Protein AF-A0A2R6GCI5-F1 (afdb_monomer_lite)

pLDDT: mean 84.85, std 21.09, range [30.22, 98.69]

Sequence (127 aa):
MPSRRRLLCVCLAAAGGGCLESPGRDCPGATYRLRLSPADEVGEAVSLDADSLSTAGNAVVETAIEDVHVETCVDWDGSPGPSAGLREVGERVAAHAGVSLADRTADVAVDAVRDGVAYRLRLTVEP

Structure (mmCIF, N/CA/C/O backbone):
data_AF-A0A2R6GCI5-F1
#
_entry.id   AF-A0A2R6GCI5-F1
#
loop_
_atom_site.group_PDB
_atom_site.id
_atom_site.type_symbol
_atom_site.label_atom_id
_atom_site.label_alt_id
_atom_site.label_comp_id
_atom_site.label_asym_id
_atom_site.label_entity_id
_atom_site.label_seq_id
_atom_site.pdbx_PDB_ins_code
_atom_site.Cartn_x
_atom_site.Cartn_y
_atom_site.Cartn_z
_atom_site.occupancy
_atom_site.B_iso_or_equiv
_atom_site.auth_seq_id
_atom_site.auth_comp_id
_atom_site.auth_asym_id
_atom_site.auth_atom_id
_atom_site.pdbx_PDB_model_num
ATOM 1 N N . MET A 1 1 ? 14.252 38.493 -47.476 1.00 30.22 1 MET A N 1
ATOM 2 C CA . MET A 1 1 ? 14.772 39.543 -46.562 1.00 30.22 1 MET A CA 1
ATOM 3 C C . MET A 1 1 ? 13.587 40.155 -45.811 1.00 30.22 1 MET A C 1
ATOM 5 O O . MET A 1 1 ? 12.581 40.342 -46.480 1.00 30.22 1 MET A O 1
ATOM 9 N N . PRO A 1 2 ? 13.670 40.592 -44.539 1.00 44.12 2 PRO A N 1
ATOM 10 C CA . PRO A 1 2 ? 14.358 40.019 -43.372 1.00 44.12 2 PRO A CA 1
ATOM 11 C C . PRO A 1 2 ? 13.512 40.032 -42.052 1.00 44.12 2 PRO A C 1
ATOM 13 O O . PRO A 1 2 ? 12.678 40.898 -41.844 1.00 44.12 2 PRO A O 1
ATOM 16 N N . SER A 1 3 ? 13.841 39.106 -41.135 1.00 40.78 3 SER A N 1
ATOM 17 C CA . SER A 1 3 ? 14.095 39.270 -39.678 1.00 40.78 3 SER A CA 1
ATOM 18 C C . SER A 1 3 ? 13.095 39.948 -38.706 1.00 40.78 3 SER A C 1
ATOM 20 O O . SER A 1 3 ? 12.810 41.135 -38.833 1.00 40.78 3 SER A O 1
ATOM 22 N N . ARG A 1 4 ? 12.756 39.239 -37.604 1.00 51.12 4 ARG A N 1
ATOM 23 C CA . ARG A 1 4 ? 12.889 39.670 -36.176 1.00 51.12 4 ARG A CA 1
ATOM 24 C C . ARG A 1 4 ? 12.395 38.554 -35.226 1.00 51.12 4 ARG A C 1
ATOM 26 O O . ARG A 1 4 ? 11.210 38.280 -35.150 1.00 51.12 4 ARG A O 1
ATOM 33 N N . ARG A 1 5 ? 13.301 37.757 -34.643 1.00 51.19 5 ARG A N 1
ATOM 34 C CA . ARG A 1 5 ? 13.845 37.878 -33.266 1.00 51.19 5 ARG A CA 1
ATOM 35 C C . ARG A 1 5 ? 12.792 37.880 -32.146 1.00 51.19 5 ARG A C 1
ATOM 37 O O . ARG A 1 5 ? 12.205 38.920 -31.878 1.00 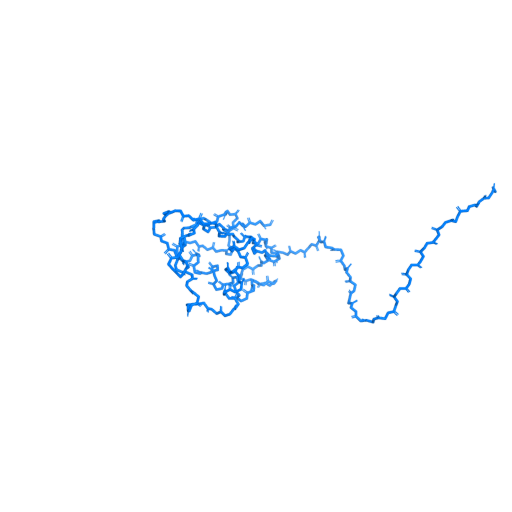51.19 5 ARG A O 1
ATOM 44 N N . ARG A 1 6 ? 12.757 36.790 -31.371 1.00 49.09 6 ARG A N 1
ATOM 45 C CA . ARG A 1 6 ? 12.893 36.828 -29.900 1.00 49.09 6 ARG A CA 1
ATOM 46 C C . ARG A 1 6 ? 13.413 35.478 -29.392 1.00 49.09 6 ARG A C 1
ATOM 48 O O . ARG A 1 6 ? 12.654 34.586 -29.045 1.00 49.09 6 ARG A O 1
ATOM 55 N N . LEU A 1 7 ? 14.744 35.362 -29.391 1.00 50.03 7 LEU A N 1
ATOM 56 C CA . LEU A 1 7 ? 15.453 34.536 -28.421 1.00 50.03 7 LEU A CA 1
ATOM 57 C C . LEU A 1 7 ? 15.164 35.108 -27.032 1.00 50.03 7 LEU A C 1
ATOM 59 O O . LEU A 1 7 ? 15.385 36.299 -26.810 1.00 50.03 7 LEU A O 1
ATOM 63 N N . LEU A 1 8 ? 14.749 34.254 -26.108 1.00 45.00 8 LEU A N 1
ATOM 64 C CA . LEU A 1 8 ? 14.974 34.458 -24.684 1.00 45.00 8 LEU A CA 1
ATOM 65 C C . LEU A 1 8 ? 15.735 33.232 -24.186 1.00 45.00 8 LEU A C 1
ATOM 67 O O . LEU A 1 8 ? 15.158 32.237 -23.764 1.00 45.00 8 LEU A O 1
ATOM 71 N N . CYS A 1 9 ? 17.061 33.315 -24.317 1.00 38.41 9 CYS A N 1
ATOM 72 C CA . CYS A 1 9 ? 17.989 32.518 -23.532 1.00 38.41 9 CYS A CA 1
ATOM 73 C C . CYS A 1 9 ? 17.813 32.918 -22.068 1.00 38.41 9 CYS A C 1
ATOM 75 O O . CYS A 1 9 ? 18.215 34.015 -21.680 1.00 38.41 9 CYS A O 1
ATOM 77 N N . VAL A 1 10 ? 17.249 32.032 -21.258 1.00 47.09 10 VAL A N 1
ATOM 78 C CA . VAL A 1 10 ? 17.483 32.062 -19.816 1.00 47.09 10 VAL A CA 1
ATOM 79 C C . VAL A 1 10 ? 18.629 31.092 -19.561 1.00 47.09 10 VAL A C 1
ATOM 81 O O . VAL A 1 10 ? 18.435 29.893 -19.399 1.00 47.09 10 VAL A O 1
ATOM 84 N N . CYS A 1 11 ? 19.849 31.623 -19.614 1.00 40.50 11 CYS A N 1
ATOM 85 C CA . CYS A 1 11 ? 21.038 30.934 -19.133 1.00 40.50 11 CYS A CA 1
ATOM 86 C C . CYS A 1 11 ? 21.103 31.116 -17.613 1.00 40.50 11 CYS A C 1
ATOM 88 O O . CYS A 1 11 ? 21.614 32.125 -17.133 1.00 40.50 11 CYS A O 1
ATOM 90 N N . LEU A 1 12 ? 20.590 30.143 -16.865 1.00 45.16 12 LEU A N 1
ATOM 91 C CA . LEU A 1 12 ? 20.964 29.928 -15.469 1.00 45.16 12 LEU A CA 1
ATOM 92 C C . LEU A 1 12 ? 21.918 28.732 -15.455 1.00 45.16 12 LEU A C 1
ATOM 94 O O . LEU A 1 12 ? 21.499 27.581 -15.512 1.00 45.16 12 LEU A O 1
ATOM 98 N N . ALA A 1 13 ? 23.215 29.030 -15.482 1.00 42.94 13 ALA A N 1
ATOM 99 C CA . ALA A 1 13 ? 24.289 28.050 -15.409 1.00 42.94 13 ALA A CA 1
ATOM 100 C C . ALA A 1 13 ? 24.970 28.146 -14.039 1.00 42.94 13 ALA A C 1
ATOM 102 O O . ALA A 1 13 ? 25.592 29.165 -13.750 1.00 42.94 13 ALA A O 1
ATOM 103 N N . ALA A 1 14 ? 24.813 27.084 -13.239 1.00 42.06 14 ALA A N 1
ATOM 104 C CA . ALA A 1 14 ? 25.646 26.580 -12.131 1.00 42.06 14 ALA A CA 1
ATOM 105 C C . ALA A 1 14 ? 24.705 25.846 -11.151 1.00 42.06 14 ALA A C 1
ATOM 107 O O . ALA A 1 14 ? 23.742 26.442 -10.693 1.00 42.06 14 ALA A O 1
ATOM 108 N N . ALA A 1 15 ? 24.868 24.584 -10.767 1.00 40.81 15 ALA A N 1
ATOM 109 C CA . ALA A 1 15 ? 25.926 23.609 -10.960 1.00 40.81 15 ALA A CA 1
ATOM 110 C C . ALA A 1 15 ? 25.333 22.205 -10.703 1.00 40.81 15 ALA A C 1
ATOM 112 O O . ALA A 1 15 ? 24.425 22.078 -9.892 1.00 40.81 15 ALA A O 1
ATOM 113 N N . GLY A 1 16 ? 25.877 21.176 -11.360 1.00 43.34 16 GLY A N 1
ATOM 114 C CA . GLY A 1 16 ? 25.809 19.776 -10.919 1.00 43.34 16 GLY A CA 1
ATOM 115 C C . GLY A 1 16 ? 24.420 19.142 -10.785 1.00 43.34 16 GLY A C 1
ATOM 116 O O . GLY A 1 16 ? 23.844 19.109 -9.707 1.00 43.34 16 GLY A O 1
ATOM 117 N N . GLY A 1 17 ? 23.935 18.524 -11.856 1.00 36.47 17 GLY A N 1
ATOM 118 C CA . GLY A 1 17 ? 22.809 17.597 -11.803 1.00 36.47 17 GLY A CA 1
ATOM 119 C C . GLY A 1 17 ? 22.643 16.967 -13.172 1.00 36.47 17 GLY A C 1
ATOM 120 O O . GLY A 1 17 ? 22.561 17.695 -14.157 1.00 36.47 17 GLY A O 1
ATOM 121 N N . GLY A 1 18 ? 22.720 15.640 -13.238 1.00 33.50 18 GLY A N 1
ATOM 122 C CA . GLY A 1 18 ? 22.725 14.876 -14.479 1.00 33.50 18 GLY A CA 1
ATOM 123 C C . GLY A 1 18 ? 21.561 15.228 -15.401 1.00 33.50 18 GLY A C 1
ATOM 124 O O . GLY A 1 18 ? 20.494 15.658 -14.966 1.00 33.50 18 GLY A O 1
ATOM 125 N N . CYS A 1 19 ? 21.819 15.062 -16.693 1.00 46.66 19 CYS A N 1
ATOM 126 C CA . CYS A 1 19 ? 20.854 15.153 -17.770 1.00 46.66 19 CYS A CA 1
ATOM 127 C C . CYS A 1 19 ? 19.522 14.500 -17.362 1.00 46.66 19 CYS A C 1
ATOM 129 O O . CYS A 1 19 ? 19.490 13.319 -17.030 1.00 46.66 19 CYS A O 1
ATOM 131 N N . LEU A 1 20 ? 18.423 15.257 -17.402 1.00 47.44 20 LEU A N 1
ATOM 132 C CA . LEU A 1 20 ? 17.074 14.691 -17.444 1.00 47.44 20 LEU A CA 1
ATOM 133 C C . LEU A 1 20 ? 16.922 13.993 -18.800 1.00 47.44 20 LEU A C 1
ATOM 135 O O . LEU A 1 20 ? 16.438 14.569 -19.774 1.00 47.44 20 LEU A O 1
ATOM 139 N N . GLU A 1 21 ? 17.436 12.771 -18.876 1.00 43.44 21 GLU A N 1
ATOM 140 C CA . GLU A 1 21 ? 17.150 11.836 -19.950 1.00 43.44 21 GLU A CA 1
ATOM 141 C C . GLU A 1 21 ? 15.650 11.525 -19.898 1.00 43.44 21 GLU A C 1
ATOM 143 O O . GLU A 1 21 ? 15.115 11.108 -18.877 1.00 43.44 21 GLU A O 1
ATOM 148 N N . SER A 1 22 ? 14.968 11.864 -20.991 1.00 43.56 22 SER A N 1
ATOM 149 C CA . SER A 1 22 ? 13.569 11.584 -21.332 1.00 43.56 22 SER A CA 1
ATOM 150 C C . SER 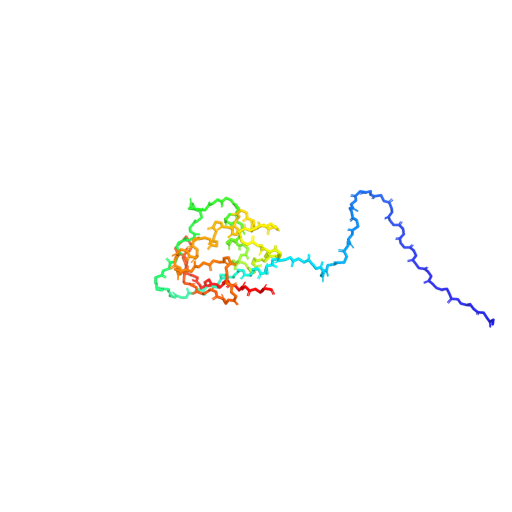A 1 22 ? 12.828 10.621 -20.380 1.00 43.56 22 SER A C 1
ATOM 152 O O . SER A 1 22 ? 13.112 9.423 -20.402 1.00 43.56 22 SER A O 1
ATOM 154 N N . PRO A 1 23 ? 11.826 11.078 -19.604 1.00 46.94 23 PRO A N 1
ATOM 155 C CA . PRO A 1 23 ? 11.012 10.170 -18.807 1.00 46.94 23 PRO A CA 1
ATOM 156 C C . PRO A 1 23 ? 10.144 9.334 -19.756 1.00 46.94 23 PRO A C 1
ATOM 158 O O . PRO A 1 23 ? 9.244 9.869 -20.403 1.00 46.94 23 PRO A O 1
ATOM 161 N N . GLY A 1 24 ? 10.432 8.035 -19.876 1.00 48.62 24 GLY A N 1
ATOM 162 C CA . GLY A 1 24 ? 9.511 7.092 -20.523 1.00 48.62 24 GLY A CA 1
ATOM 163 C C . GLY A 1 24 ? 10.074 6.128 -21.567 1.00 48.62 24 GLY A C 1
ATOM 164 O O . GLY A 1 24 ? 9.338 5.776 -22.487 1.00 48.62 24 GLY A O 1
ATOM 165 N N . ARG A 1 25 ? 11.322 5.655 -21.472 1.00 48.88 25 ARG A N 1
ATOM 166 C CA . ARG A 1 25 ? 11.746 4.514 -22.300 1.00 48.88 25 ARG A CA 1
ATOM 167 C C . ARG A 1 25 ? 12.671 3.572 -21.539 1.00 48.88 25 ARG A C 1
ATOM 169 O O . ARG A 1 25 ? 13.705 3.999 -21.047 1.00 48.88 25 ARG A O 1
ATOM 176 N N . ASP A 1 26 ? 12.245 2.314 -21.475 1.00 61.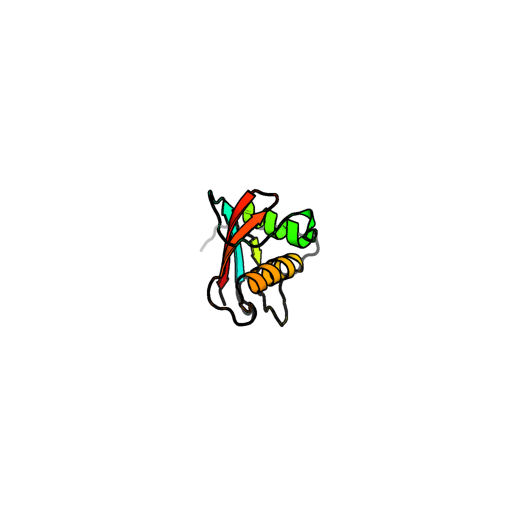53 26 ASP A N 1
ATOM 177 C CA . ASP A 1 26 ? 13.003 1.141 -21.033 1.00 61.53 26 ASP A CA 1
ATOM 178 C C . ASP A 1 26 ? 13.207 1.009 -19.523 1.00 61.53 26 ASP A C 1
ATOM 180 O O . ASP A 1 26 ? 14.324 0.911 -19.022 1.00 61.53 26 ASP A O 1
ATOM 184 N N . CYS A 1 27 ? 12.092 0.935 -18.798 1.00 68.75 27 CYS A N 1
ATOM 185 C CA . CYS A 1 27 ? 12.111 0.360 -17.467 1.00 68.75 27 CYS A CA 1
ATOM 186 C C . CYS A 1 27 ? 11.498 -1.042 -17.480 1.00 68.75 27 CYS A C 1
ATOM 188 O O . CYS A 1 27 ? 10.358 -1.165 -17.919 1.00 68.75 27 CYS A O 1
ATOM 190 N N . PRO A 1 28 ? 12.217 -2.091 -17.042 1.00 75.94 28 PRO A N 1
ATOM 191 C CA . PRO A 1 28 ? 11.746 -3.474 -17.150 1.00 75.94 28 PRO A CA 1
ATOM 192 C C . PRO A 1 28 ? 10.702 -3.871 -16.089 1.00 75.94 28 PRO A C 1
ATOM 194 O O . PRO A 1 28 ? 10.208 -4.992 -16.140 1.00 75.94 28 PRO A O 1
ATOM 197 N N . GLY A 1 29 ? 10.394 -2.990 -15.130 1.00 87.62 29 GLY A N 1
ATOM 198 C CA . GLY A 1 29 ? 9.496 -3.269 -14.005 1.00 87.62 29 GLY A CA 1
ATOM 199 C C . GLY A 1 29 ? 8.139 -2.567 -14.092 1.00 87.62 29 GLY A C 1
ATOM 200 O O . GLY A 1 29 ? 7.970 -1.587 -14.820 1.00 87.62 29 GLY A O 1
ATOM 201 N N . ALA A 1 30 ? 7.197 -3.036 -13.277 1.00 92.12 30 ALA A N 1
ATOM 202 C CA . ALA A 1 30 ? 5.832 -2.529 -13.219 1.00 92.12 30 ALA A CA 1
ATOM 203 C C . ALA A 1 30 ? 5.722 -1.212 -12.428 1.00 92.12 30 ALA A C 1
ATOM 205 O O . ALA A 1 30 ? 6.588 -0.842 -11.631 1.00 92.12 30 ALA A O 1
ATOM 206 N N . THR A 1 31 ? 4.615 -0.500 -12.618 1.00 94.19 31 THR A N 1
ATOM 207 C CA . THR A 1 31 ? 4.206 0.607 -11.754 1.00 94.19 31 THR A CA 1
ATOM 208 C C . THR A 1 31 ? 3.197 0.121 -10.724 1.00 94.19 31 THR A C 1
ATOM 210 O O . THR A 1 31 ? 2.115 -0.353 -11.072 1.00 94.19 31 THR A O 1
ATOM 213 N N . TYR A 1 32 ? 3.528 0.300 -9.450 1.00 95.81 32 TYR A N 1
ATOM 214 C CA . TYR A 1 32 ? 2.655 0.005 -8.322 1.00 95.81 32 TYR A CA 1
ATOM 215 C C . TYR A 1 32 ? 2.022 1.291 -7.812 1.00 95.81 32 TYR A C 1
ATOM 217 O O . TYR A 1 32 ? 2.712 2.280 -7.563 1.00 95.81 32 TYR A O 1
ATOM 225 N N . ARG A 1 33 ? 0.699 1.274 -7.637 1.00 98.00 33 ARG A N 1
ATOM 226 C CA . ARG A 1 33 ? -0.048 2.360 -6.990 1.00 98.00 33 ARG A CA 1
ATOM 227 C C . ARG A 1 33 ? -0.810 1.826 -5.802 1.00 98.00 33 ARG A C 1
ATOM 229 O O . ARG A 1 33 ? -1.699 0.993 -5.972 1.00 98.0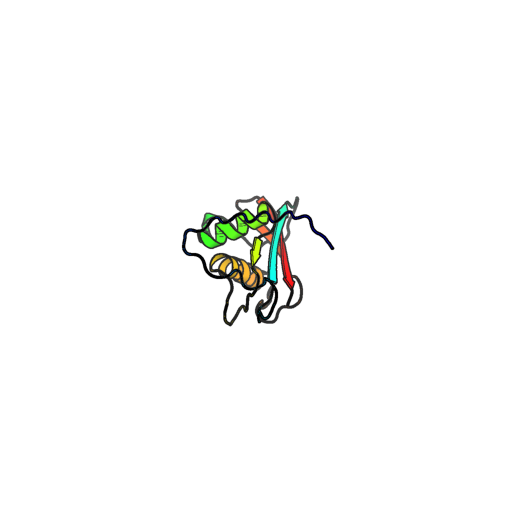0 33 ARG A O 1
ATOM 236 N N . LEU A 1 34 ? -0.482 2.328 -4.624 1.00 98.38 34 LEU A N 1
ATOM 237 C CA . LEU A 1 34 ? -1.132 1.975 -3.377 1.00 98.38 34 LEU A CA 1
ATOM 238 C C . LEU A 1 34 ? -2.026 3.126 -2.921 1.00 98.38 34 LEU A C 1
ATOM 240 O O . LEU A 1 34 ? -1.580 4.266 -2.821 1.00 98.38 34 LEU A O 1
ATOM 244 N N . ARG A 1 35 ? -3.279 2.806 -2.609 1.00 98.50 35 ARG A N 1
ATOM 245 C CA . ARG A 1 35 ? -4.244 3.741 -2.033 1.00 98.50 35 ARG A CA 1
ATOM 246 C C . ARG A 1 35 ? -4.993 3.085 -0.885 1.00 98.50 35 ARG A C 1
ATOM 248 O O . ARG A 1 35 ? -5.441 1.947 -1.021 1.00 98.50 35 ARG A O 1
ATOM 255 N N . LEU A 1 36 ? -5.182 3.821 0.201 1.00 98.50 36 LEU A N 1
ATOM 256 C CA . LEU A 1 36 ? -6.047 3.466 1.317 1.00 98.50 36 LEU A CA 1
ATOM 257 C C . LEU A 1 36 ? -7.197 4.469 1.366 1.00 98.50 36 LEU A C 1
ATOM 259 O O . LEU A 1 36 ? -7.006 5.657 1.584 1.00 98.50 36 LEU A O 1
ATOM 263 N N . SER A 1 37 ? -8.414 3.991 1.131 1.00 98.19 37 SER A N 1
ATOM 264 C CA . SER A 1 37 ? -9.623 4.814 1.254 1.00 98.19 37 SER A CA 1
ATOM 265 C C . SER A 1 37 ? -10.319 4.501 2.575 1.00 98.19 37 SER A C 1
ATOM 267 O O . SER A 1 37 ? -10.433 3.316 2.885 1.00 98.19 37 SER A O 1
ATOM 269 N N . PRO A 1 38 ? -10.800 5.492 3.346 1.00 97.56 38 PRO A N 1
ATOM 270 C CA . PRO A 1 38 ? -11.577 5.226 4.555 1.00 97.56 38 PRO A CA 1
ATOM 271 C C . PRO A 1 38 ? -12.752 4.284 4.275 1.00 97.56 38 PRO A C 1
ATOM 273 O O . PRO A 1 38 ? -13.386 4.376 3.219 1.00 97.56 38 PRO A O 1
ATOM 276 N N . ALA A 1 39 ? -13.036 3.382 5.210 1.00 96.69 39 ALA A N 1
ATOM 277 C CA . ALA A 1 39 ? -14.156 2.453 5.136 1.00 96.69 39 ALA A CA 1
ATOM 278 C C . ALA A 1 39 ? -14.940 2.469 6.453 1.00 96.69 39 ALA A C 1
ATOM 280 O O . ALA A 1 39 ? -14.342 2.526 7.523 1.00 96.69 39 ALA A O 1
ATOM 281 N N . ASP A 1 40 ? -16.271 2.400 6.372 1.00 91.00 40 ASP A N 1
ATOM 282 C CA . ASP A 1 40 ? -17.128 2.354 7.564 1.00 91.00 40 ASP A CA 1
ATOM 283 C C . ASP A 1 40 ? -17.002 1.011 8.299 1.00 91.00 40 ASP A C 1
ATOM 285 O O . ASP A 1 40 ? -16.941 0.968 9.525 1.00 91.00 40 ASP A O 1
ATOM 289 N N . GLU A 1 41 ? -16.929 -0.086 7.540 1.00 88.38 41 GLU A N 1
ATOM 290 C CA . GLU A 1 41 ? -16.773 -1.444 8.056 1.00 88.38 41 GLU A CA 1
ATOM 291 C C . GLU A 1 41 ? -15.834 -2.264 7.161 1.00 88.38 41 GLU A C 1
ATOM 293 O O . GLU A 1 41 ? -15.789 -2.116 5.929 1.00 88.38 41 GLU A O 1
ATOM 298 N N . VAL A 1 42 ? -15.090 -3.153 7.812 1.00 91.38 42 VAL A N 1
ATOM 299 C CA . VAL A 1 42 ? -14.143 -4.086 7.201 1.00 91.38 42 VAL A CA 1
ATOM 300 C C . VAL A 1 42 ? -14.340 -5.484 7.777 1.00 91.38 42 VAL A C 1
ATOM 302 O O . VAL A 1 42 ? -14.740 -5.636 8.931 1.00 91.38 42 VAL A O 1
ATOM 305 N N . GLY A 1 43 ? -14.093 -6.501 6.952 1.00 91.25 43 GLY A N 1
ATOM 306 C CA . GLY A 1 43 ? -14.120 -7.902 7.357 1.00 91.25 43 GLY A CA 1
ATOM 307 C C . GLY A 1 43 ? -12.776 -8.349 7.930 1.00 91.25 43 GLY A C 1
ATOM 308 O O . GLY A 1 43 ? -12.232 -7.745 8.851 1.00 91.25 43 GLY A O 1
ATOM 309 N N . GLU A 1 44 ? -12.227 -9.426 7.373 1.00 94.31 44 GLU A N 1
ATOM 310 C CA . GLU A 1 44 ? -10.872 -9.867 7.700 1.00 94.31 44 GLU A CA 1
ATOM 311 C C . GLU A 1 44 ? -9.846 -8.887 7.112 1.00 94.31 44 GLU A C 1
ATOM 313 O O . GLU A 1 44 ? -9.632 -8.835 5.897 1.00 94.31 44 GLU A O 1
ATOM 318 N N . ALA A 1 45 ? -9.237 -8.085 7.987 1.00 97.31 45 ALA A N 1
ATOM 319 C CA . ALA A 1 45 ? -8.404 -6.955 7.604 1.00 97.31 45 ALA A CA 1
ATOM 320 C C . ALA A 1 45 ? -6.924 -7.174 7.930 1.00 97.31 45 ALA A C 1
ATOM 322 O O . ALA A 1 45 ? -6.574 -7.710 8.983 1.00 97.31 45 ALA A O 1
ATOM 323 N N . VAL A 1 46 ? -6.052 -6.697 7.042 1.00 98.00 46 VAL A N 1
ATOM 324 C CA . VAL A 1 46 ? -4.611 -6.640 7.295 1.00 98.00 46 VAL A CA 1
ATOM 325 C C . VAL A 1 46 ? -4.301 -5.506 8.278 1.00 98.00 46 VAL A C 1
ATOM 327 O O . VAL A 1 46 ? -4.762 -4.379 8.095 1.00 98.00 46 VAL A O 1
ATOM 330 N N . SER A 1 47 ? -3.519 -5.781 9.326 1.00 97.69 47 SER A N 1
ATOM 331 C CA . SER A 1 47 ? -3.037 -4.732 10.240 1.00 97.69 47 SER A CA 1
ATOM 332 C C . SER A 1 47 ? -1.845 -3.994 9.621 1.00 97.69 47 SER A C 1
ATOM 334 O O . SER A 1 47 ? -0.875 -4.607 9.164 1.00 97.69 47 SER A O 1
ATOM 336 N N . LEU A 1 48 ? -1.941 -2.665 9.604 1.00 98.00 48 LEU A N 1
ATOM 337 C CA . LEU A 1 48 ? -0.926 -1.706 9.158 1.00 98.00 48 LEU A CA 1
ATOM 338 C C . LEU A 1 48 ? -0.672 -0.651 10.250 1.00 98.00 48 LEU A C 1
ATOM 340 O O . LEU A 1 48 ? -0.467 0.532 9.954 1.00 98.00 48 LEU A O 1
ATOM 344 N N . ASP A 1 49 ? -0.731 -1.089 11.510 1.00 97.94 49 ASP A N 1
ATOM 345 C CA . ASP A 1 49 ? -0.561 -0.242 12.693 1.00 97.94 49 ASP A CA 1
ATOM 346 C C . ASP A 1 49 ? 0.838 0.374 12.724 1.00 97.94 49 ASP A C 1
ATOM 348 O O . ASP A 1 49 ? 1.825 -0.292 12.381 1.00 97.94 49 ASP A O 1
ATOM 352 N N . ALA A 1 50 ? 0.931 1.637 13.142 1.00 97.56 50 ALA A N 1
ATOM 353 C CA . ALA A 1 50 ? 2.158 2.416 12.998 1.00 97.56 50 ALA A CA 1
ATOM 354 C C . ALA A 1 50 ? 3.345 1.810 13.763 1.00 97.56 50 ALA A C 1
ATOM 356 O O . ALA A 1 50 ? 4.468 1.789 13.255 1.00 97.56 50 ALA A O 1
ATOM 357 N N . ASP A 1 51 ? 3.080 1.235 14.937 1.00 97.62 51 ASP A N 1
ATOM 358 C CA . ASP A 1 51 ? 4.081 0.579 15.786 1.00 97.62 51 ASP A CA 1
ATOM 359 C C . ASP A 1 51 ? 4.599 -0.753 15.205 1.00 97.62 51 ASP A C 1
ATOM 361 O O . ASP A 1 51 ? 5.635 -1.265 15.632 1.00 97.62 51 ASP A O 1
ATOM 365 N N . SER A 1 52 ? 3.883 -1.332 14.234 1.00 96.56 52 SER A N 1
ATOM 366 C CA . SER A 1 52 ? 4.216 -2.614 13.590 1.00 96.56 52 SER A CA 1
ATOM 367 C C . SER A 1 52 ? 4.999 -2.469 12.279 1.00 96.56 52 SER A C 1
ATOM 369 O O . SER A 1 52 ? 5.359 -3.475 11.652 1.00 96.56 52 SER A O 1
ATOM 371 N N . LEU A 1 53 ? 5.216 -1.227 11.840 1.00 98.19 53 LEU A N 1
ATOM 372 C CA . LEU A 1 53 ? 5.848 -0.878 10.574 1.00 98.19 53 LEU A CA 1
ATOM 373 C C . LEU A 1 53 ? 7.154 -0.120 10.805 1.00 98.19 53 LEU A C 1
ATOM 375 O O . LEU A 1 53 ? 7.300 0.658 11.749 1.00 98.19 53 LEU A O 1
ATOM 379 N N . SER A 1 54 ? 8.105 -0.295 9.889 1.00 98.56 54 SER A N 1
ATOM 380 C CA . SER A 1 54 ? 9.287 0.563 9.842 1.00 98.56 54 SER A CA 1
ATOM 381 C C . SER A 1 54 ? 8.917 2.019 9.513 1.00 98.56 54 SER A C 1
ATOM 383 O O . SER A 1 54 ? 7.820 2.321 9.041 1.00 98.56 54 SER A O 1
ATOM 385 N N . THR A 1 55 ? 9.856 2.955 9.691 1.00 98.50 55 THR A N 1
ATOM 386 C CA . THR A 1 55 ? 9.667 4.349 9.246 1.00 98.50 55 THR A CA 1
ATOM 387 C C . THR A 1 55 ? 9.352 4.439 7.750 1.00 98.50 55 THR A C 1
ATOM 389 O O . THR A 1 55 ? 8.524 5.249 7.347 1.00 98.50 55 THR A O 1
ATOM 392 N N . ALA A 1 56 ? 9.977 3.594 6.922 1.00 98.31 56 ALA A N 1
ATOM 393 C CA . ALA A 1 56 ? 9.718 3.574 5.485 1.00 98.31 56 ALA A CA 1
ATOM 394 C C . ALA A 1 56 ? 8.327 3.003 5.168 1.00 98.31 56 ALA A C 1
ATOM 396 O O . ALA A 1 56 ? 7.624 3.557 4.327 1.00 98.31 56 ALA A O 1
ATOM 397 N N . GLY A 1 57 ? 7.912 1.934 5.857 1.00 98.50 57 GLY A N 1
ATOM 398 C CA . GLY A 1 57 ? 6.565 1.373 5.725 1.00 98.50 57 GLY A CA 1
ATOM 399 C C . GLY A 1 57 ? 5.486 2.370 6.145 1.00 98.50 57 GLY A C 1
ATOM 400 O O . GLY A 1 57 ? 4.507 2.560 5.427 1.00 98.50 57 GLY A O 1
ATOM 401 N N . ASN A 1 58 ? 5.706 3.086 7.251 1.00 98.69 58 ASN A N 1
ATOM 402 C CA . ASN A 1 58 ? 4.815 4.154 7.698 1.00 98.69 58 ASN A CA 1
ATOM 403 C C . ASN A 1 58 ? 4.682 5.274 6.664 1.00 98.69 58 ASN A C 1
ATOM 405 O O . ASN A 1 58 ? 3.559 5.636 6.336 1.00 98.69 58 ASN A O 1
ATOM 409 N N . ALA A 1 59 ? 5.787 5.746 6.080 1.00 98.62 59 ALA A N 1
ATOM 410 C CA . ALA A 1 59 ? 5.740 6.782 5.047 1.00 98.62 59 ALA A CA 1
ATOM 411 C C . ALA A 1 59 ? 4.908 6.360 3.819 1.00 98.62 59 ALA A C 1
ATOM 413 O O . ALA A 1 59 ? 4.160 7.167 3.266 1.00 98.62 59 ALA A O 1
ATOM 414 N N . VAL A 1 60 ? 4.999 5.089 3.410 1.00 98.69 60 VAL A N 1
ATOM 415 C CA . VAL A 1 60 ? 4.191 4.534 2.312 1.00 98.69 60 VAL A CA 1
ATOM 416 C C . VAL A 1 60 ? 2.706 4.509 2.668 1.00 98.69 60 VAL A C 1
ATOM 418 O O . VAL A 1 60 ? 1.877 4.937 1.865 1.00 98.69 60 VAL A O 1
ATOM 421 N N . VAL A 1 61 ? 2.358 4.027 3.865 1.00 98.62 61 VAL A N 1
ATOM 422 C CA . VAL A 1 61 ? 0.959 3.953 4.313 1.00 98.62 61 VAL A CA 1
ATOM 423 C C . VAL A 1 61 ? 0.359 5.348 4.496 1.00 98.62 61 VAL A C 1
ATOM 425 O O . VAL A 1 61 ? -0.757 5.578 4.045 1.00 98.62 61 VAL A O 1
ATOM 428 N N . GLU A 1 62 ? 1.094 6.286 5.091 1.00 98.50 62 GLU A N 1
ATOM 429 C CA . GLU A 1 62 ? 0.663 7.680 5.266 1.00 98.50 62 GLU A CA 1
ATOM 430 C C . GLU A 1 62 ? 0.401 8.351 3.917 1.00 98.50 62 GLU A C 1
ATOM 432 O O . GLU A 1 62 ? -0.695 8.862 3.690 1.00 98.50 62 GLU A O 1
ATOM 437 N N . THR A 1 63 ? 1.341 8.235 2.975 1.00 98.50 63 THR A N 1
ATOM 438 C CA . THR A 1 63 ? 1.168 8.760 1.610 1.00 98.50 63 THR A CA 1
ATOM 439 C C . THR A 1 63 ? -0.054 8.145 0.923 1.00 98.50 63 THR A C 1
ATOM 441 O O . THR A 1 63 ? -0.810 8.838 0.246 1.00 98.50 63 THR A O 1
ATOM 444 N N . ALA A 1 64 ? -0.283 6.842 1.105 1.00 98.31 64 ALA A N 1
ATOM 445 C CA . ALA A 1 64 ? -1.417 6.142 0.511 1.00 98.31 64 ALA A CA 1
ATOM 446 C C . ALA A 1 64 ? -2.769 6.455 1.180 1.00 98.31 64 ALA A C 1
ATOM 448 O O . ALA A 1 64 ? -3.804 6.233 0.553 1.00 98.31 64 ALA A O 1
ATOM 449 N N . ILE A 1 65 ? -2.782 6.933 2.427 1.00 98.38 65 ILE A N 1
ATOM 450 C CA . ILE A 1 65 ? -3.986 7.443 3.102 1.00 98.38 65 ILE A CA 1
ATOM 451 C C . ILE A 1 65 ? -4.303 8.861 2.623 1.00 98.38 65 ILE A C 1
ATOM 453 O O . ILE A 1 65 ? -5.467 9.181 2.384 1.00 98.38 65 ILE A O 1
ATOM 457 N N . GLU A 1 66 ? -3.280 9.707 2.491 1.00 97.88 66 GLU A N 1
ATOM 458 C CA . GLU A 1 66 ? -3.438 11.089 2.033 1.00 97.88 66 GLU A CA 1
ATOM 459 C C . GLU A 1 66 ? -3.847 11.162 0.556 1.00 97.88 66 GLU A C 1
ATOM 461 O O . GLU A 1 66 ? -4.731 11.945 0.201 1.00 97.88 66 GLU A O 1
ATOM 466 N N . ASP A 1 67 ? -3.238 10.333 -0.298 1.00 96.94 67 ASP A N 1
ATOM 467 C CA . ASP A 1 67 ? -3.572 10.228 -1.719 1.00 96.94 67 ASP A CA 1
ATOM 468 C C . ASP A 1 67 ? -3.216 8.844 -2.301 1.00 96.94 67 ASP A C 1
ATOM 470 O O . ASP A 1 67 ? -3.919 7.860 -2.059 1.00 96.94 67 ASP A O 1
ATOM 474 N N . VAL A 1 68 ? -2.156 8.753 -3.111 1.00 97.94 68 VAL A N 1
ATOM 475 C CA . VAL A 1 68 ? -1.693 7.520 -3.750 1.00 97.94 68 VAL A CA 1
ATOM 476 C C . VAL A 1 68 ? -0.174 7.460 -3.662 1.00 97.94 68 VAL A C 1
ATOM 478 O O . VAL A 1 68 ? 0.524 8.322 -4.194 1.00 97.94 68 VAL A O 1
ATOM 481 N N . HIS A 1 69 ? 0.353 6.398 -3.055 1.00 98.06 69 HIS A N 1
ATOM 482 C CA . HIS A 1 69 ? 1.781 6.098 -3.130 1.00 98.06 69 HIS A CA 1
ATOM 483 C C . HIS A 1 69 ? 2.088 5.413 -4.463 1.00 98.06 69 HIS A C 1
ATOM 485 O O . HIS A 1 69 ? 1.458 4.406 -4.795 1.00 98.06 69 HIS A O 1
ATOM 491 N N . VAL A 1 70 ? 3.036 5.952 -5.234 1.00 97.88 70 VAL A N 1
ATOM 492 C CA . VAL A 1 70 ? 3.387 5.449 -6.571 1.00 97.88 70 VAL A CA 1
ATOM 493 C C . VAL A 1 70 ? 4.867 5.102 -6.634 1.00 97.88 70 VAL A C 1
ATOM 495 O O . VAL A 1 70 ? 5.715 5.963 -6.415 1.00 97.88 70 VAL A O 1
ATOM 498 N N . GLU A 1 71 ? 5.176 3.868 -7.026 1.00 96.00 71 GLU A N 1
ATOM 499 C CA . GLU A 1 71 ? 6.529 3.471 -7.417 1.00 96.00 71 GLU A CA 1
ATOM 500 C C . GLU A 1 71 ? 6.506 2.913 -8.833 1.00 96.00 71 GLU A C 1
ATOM 502 O O . GLU A 1 71 ? 5.782 1.967 -9.136 1.00 96.00 71 GLU A O 1
ATOM 507 N N . THR A 1 72 ? 7.286 3.528 -9.716 1.00 94.38 72 THR A N 1
ATOM 508 C CA . THR A 1 72 ? 7.499 3.057 -11.088 1.00 94.38 72 THR A CA 1
ATOM 509 C C . THR A 1 72 ? 8.685 2.108 -11.128 1.00 94.38 72 THR A C 1
ATOM 511 O O . THR A 1 72 ? 9.525 2.158 -10.230 1.00 94.38 72 THR A O 1
ATOM 514 N N . CYS A 1 73 ? 8.831 1.351 -12.219 1.00 92.00 73 CYS A N 1
ATOM 515 C CA . CYS A 1 73 ? 10.044 0.579 -12.498 1.00 92.00 73 CYS A CA 1
ATOM 516 C C . CYS A 1 73 ? 10.306 -0.607 -11.568 1.00 92.00 73 CYS A C 1
ATOM 518 O O . CYS A 1 73 ? 11.431 -1.085 -11.500 1.00 92.00 73 CYS A O 1
ATOM 520 N N . VAL A 1 74 ? 9.294 -1.086 -10.857 1.00 93.44 74 VAL A N 1
ATOM 521 C CA . VAL A 1 74 ? 9.462 -2.069 -9.795 1.00 93.44 74 VAL A CA 1
ATOM 522 C C . VAL A 1 74 ? 9.455 -3.479 -10.372 1.00 93.44 74 VAL A C 1
ATOM 524 O O . VAL A 1 74 ? 8.421 -3.987 -10.806 1.00 93.44 74 VAL A O 1
ATOM 527 N N . ASP A 1 75 ? 10.612 -4.125 -10.330 1.00 92.75 75 ASP A N 1
ATOM 528 C CA . ASP A 1 75 ? 10.756 -5.567 -10.505 1.00 92.75 75 ASP A CA 1
ATOM 529 C C . ASP A 1 75 ? 10.854 -6.215 -9.116 1.00 92.75 75 ASP A C 1
ATOM 531 O O . ASP A 1 75 ? 11.866 -6.071 -8.432 1.00 92.75 75 ASP A O 1
ATOM 535 N N . TRP A 1 76 ? 9.784 -6.875 -8.657 1.00 90.88 76 TRP A N 1
ATOM 536 C CA . TRP A 1 76 ? 9.646 -7.297 -7.253 1.00 90.88 76 TRP A CA 1
ATOM 537 C C . TRP A 1 76 ? 10.808 -8.179 -6.766 1.00 90.88 76 TRP A C 1
ATOM 539 O O . TRP A 1 76 ? 11.316 -7.972 -5.655 1.00 90.88 76 TRP A O 1
ATOM 549 N N . ASP A 1 77 ? 11.256 -9.086 -7.638 1.00 90.38 77 ASP A N 1
ATOM 550 C CA . ASP A 1 77 ? 12.330 -10.054 -7.389 1.00 90.38 77 ASP A CA 1
ATOM 551 C C . ASP A 1 77 ? 13.662 -9.664 -8.053 1.00 90.38 77 ASP A C 1
ATOM 553 O O . ASP A 1 77 ? 14.676 -10.344 -7.872 1.00 90.38 77 ASP A O 1
ATOM 557 N N . GLY A 1 78 ? 13.681 -8.567 -8.811 1.00 89.06 78 GLY A N 1
ATOM 558 C CA . GLY A 1 78 ? 14.848 -8.121 -9.558 1.00 89.06 78 GLY A CA 1
ATOM 559 C C . GLY A 1 78 ? 15.288 -6.699 -9.233 1.00 89.06 78 GLY A C 1
ATOM 560 O O . GLY A 1 78 ? 15.368 -6.288 -8.071 1.00 89.06 78 GLY A O 1
ATOM 561 N N . SER A 1 79 ? 15.708 -5.975 -10.273 1.00 86.56 79 SER A N 1
ATOM 562 C CA . SER A 1 79 ? 16.331 -4.658 -10.132 1.00 86.56 79 SER A CA 1
ATOM 563 C C . SER A 1 79 ? 15.905 -3.694 -11.251 1.00 86.56 79 SER A C 1
ATOM 565 O O . SER A 1 79 ? 16.107 -4.019 -12.424 1.00 86.56 79 SER A O 1
ATOM 567 N N . PRO A 1 80 ? 15.394 -2.494 -10.911 1.00 89.56 80 PRO A N 1
ATOM 568 C CA . PRO A 1 80 ? 15.249 -1.988 -9.547 1.00 89.56 80 PRO A CA 1
ATOM 569 C C . PRO A 1 80 ? 14.046 -2.617 -8.824 1.00 89.56 80 PRO A C 1
ATOM 571 O O . PRO A 1 80 ? 12.942 -2.675 -9.354 1.00 89.56 80 PRO A O 1
ATOM 574 N N . GLY A 1 81 ? 14.277 -3.093 -7.599 1.00 92.75 81 GLY A N 1
ATOM 575 C CA . GLY A 1 81 ? 13.220 -3.645 -6.754 1.00 92.75 81 GLY A CA 1
ATOM 576 C C . GLY A 1 81 ? 12.412 -2.572 -6.024 1.00 92.75 81 GLY A C 1
ATOM 577 O O . GLY A 1 81 ? 12.802 -1.401 -6.037 1.00 92.75 81 GLY A O 1
ATOM 578 N N . PRO A 1 82 ? 11.312 -2.954 -5.345 1.00 96.25 82 PRO A N 1
ATOM 579 C CA . PRO A 1 82 ? 10.507 -2.014 -4.573 1.00 96.25 82 PRO A CA 1
ATOM 580 C C . PRO A 1 82 ? 11.346 -1.343 -3.490 1.00 96.25 82 PRO A C 1
ATOM 582 O O . PRO A 1 82 ? 12.305 -1.934 -2.964 1.00 96.25 82 PRO A O 1
ATOM 585 N N . SER A 1 83 ? 10.954 -0.124 -3.118 1.00 97.19 83 SER A N 1
ATOM 586 C CA . SER A 1 83 ? 11.505 0.542 -1.943 1.00 97.19 83 SER A CA 1
ATOM 587 C C . SER A 1 83 ? 11.318 -0.324 -0.691 1.00 97.19 83 SER A C 1
ATOM 589 O O . SER A 1 83 ? 10.474 -1.221 -0.643 1.00 97.19 83 SER A O 1
ATOM 591 N N . ALA A 1 84 ? 12.097 -0.056 0.359 1.00 98.06 84 ALA A N 1
ATOM 592 C CA . ALA A 1 84 ? 11.966 -0.793 1.616 1.00 98.06 84 ALA A CA 1
ATOM 593 C C . ALA A 1 84 ? 10.539 -0.708 2.193 1.00 98.06 84 ALA A C 1
ATOM 595 O O . ALA A 1 84 ? 10.018 -1.708 2.680 1.00 98.06 84 ALA A O 1
ATOM 596 N N . GLY A 1 85 ? 9.898 0.462 2.081 1.00 98.19 85 GLY A N 1
ATOM 597 C CA . GLY A 1 85 ? 8.534 0.673 2.559 1.00 98.19 85 GLY A CA 1
ATOM 598 C C . GLY A 1 85 ? 7.498 -0.079 1.728 1.00 98.19 85 GLY A C 1
ATOM 599 O O . GLY A 1 85 ? 6.650 -0.769 2.290 1.00 98.19 85 GLY A O 1
ATOM 600 N N . LEU A 1 86 ? 7.590 -0.007 0.393 1.00 98.06 86 LEU A N 1
ATOM 601 C CA . LEU A 1 86 ? 6.659 -0.728 -0.476 1.00 98.06 86 LEU A CA 1
ATOM 602 C C . LEU A 1 86 ? 6.842 -2.239 -0.361 1.00 98.06 86 LEU A C 1
ATOM 604 O O . LEU A 1 86 ? 5.852 -2.963 -0.389 1.00 98.06 86 LEU A O 1
ATOM 608 N N . ARG A 1 87 ? 8.076 -2.722 -0.183 1.00 98.19 87 ARG A N 1
ATOM 609 C CA . ARG A 1 87 ? 8.334 -4.144 0.057 1.00 98.19 87 ARG A CA 1
ATOM 610 C C . ARG A 1 87 ? 7.659 -4.621 1.339 1.00 98.19 87 ARG A C 1
ATOM 612 O O . ARG A 1 87 ? 6.897 -5.575 1.284 1.00 98.19 87 ARG A O 1
ATOM 619 N N . GLU A 1 88 ? 7.879 -3.936 2.459 1.00 98.50 88 GLU A N 1
ATOM 620 C CA . GLU A 1 88 ? 7.293 -4.305 3.755 1.00 98.50 88 GLU A CA 1
ATOM 621 C C . GLU A 1 88 ? 5.756 -4.339 3.708 1.00 98.50 88 GLU A C 1
ATOM 623 O O . GLU A 1 88 ? 5.131 -5.329 4.096 1.00 98.50 88 GLU A O 1
ATOM 628 N N . VAL A 1 89 ? 5.138 -3.269 3.199 1.00 98.38 89 VAL A N 1
ATOM 629 C CA . VAL A 1 89 ? 3.674 -3.165 3.106 1.00 98.38 89 VAL A CA 1
ATOM 630 C C . VAL A 1 89 ? 3.126 -4.156 2.079 1.00 98.38 89 VAL A C 1
ATOM 632 O O . VAL A 1 89 ? 2.142 -4.847 2.343 1.00 98.38 89 VAL A O 1
ATOM 635 N N . GLY A 1 90 ? 3.772 -4.255 0.918 1.00 97.44 90 GLY A N 1
ATOM 636 C CA . GLY A 1 90 ? 3.381 -5.142 -0.169 1.00 97.44 90 GLY A CA 1
ATOM 637 C C . GLY A 1 90 ? 3.433 -6.610 0.232 1.00 97.44 90 GLY A C 1
ATOM 638 O O . GLY A 1 90 ? 2.463 -7.322 0.006 1.00 97.44 90 GLY A O 1
ATOM 639 N N . GLU A 1 91 ? 4.500 -7.062 0.893 1.00 97.19 91 GLU A N 1
ATOM 640 C CA . GLU A 1 91 ? 4.616 -8.437 1.394 1.00 97.19 91 GLU A CA 1
ATOM 641 C C . GLU A 1 91 ? 3.539 -8.761 2.432 1.00 97.19 91 GLU A C 1
ATOM 643 O O . GLU A 1 91 ? 2.964 -9.849 2.407 1.00 97.19 91 GLU A O 1
ATOM 648 N N . ARG A 1 92 ? 3.204 -7.809 3.309 1.00 98.12 92 ARG A N 1
ATOM 649 C CA . ARG A 1 92 ? 2.134 -7.986 4.298 1.00 98.12 92 ARG A CA 1
ATOM 650 C C . ARG A 1 92 ? 0.759 -8.106 3.636 1.00 98.12 92 ARG A C 1
ATOM 652 O O . ARG A 1 92 ? -0.007 -9.003 3.983 1.00 98.12 92 ARG A O 1
ATOM 659 N N . VAL A 1 93 ? 0.472 -7.263 2.644 1.00 97.50 93 VAL A N 1
ATOM 660 C CA . VAL A 1 93 ? -0.752 -7.348 1.826 1.00 9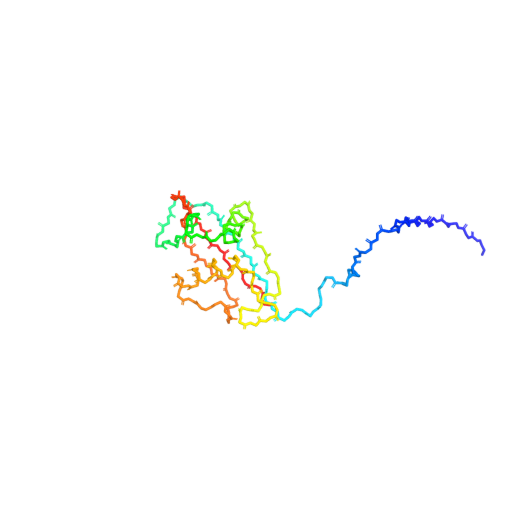7.50 93 VAL A CA 1
ATOM 661 C C . VAL A 1 93 ? -0.796 -8.652 1.027 1.00 97.50 93 VAL A C 1
ATOM 663 O O . VAL A 1 93 ? -1.838 -9.301 0.971 1.00 97.50 93 VAL A O 1
ATOM 666 N N . ALA A 1 94 ? 0.324 -9.059 0.433 1.00 96.75 94 ALA A N 1
ATOM 667 C CA . ALA A 1 94 ? 0.443 -10.274 -0.362 1.00 96.75 94 ALA A CA 1
ATOM 668 C C . ALA A 1 94 ? 0.204 -11.531 0.482 1.00 96.75 94 ALA A C 1
ATOM 670 O O . ALA A 1 94 ? -0.569 -12.403 0.086 1.00 96.75 94 ALA A O 1
ATOM 671 N N . ALA A 1 95 ? 0.802 -11.583 1.676 1.00 97.38 95 ALA A N 1
ATOM 672 C CA . ALA A 1 95 ? 0.597 -12.655 2.641 1.00 97.38 95 ALA A CA 1
ATOM 673 C C . ALA A 1 95 ? -0.866 -12.737 3.099 1.00 97.38 95 ALA A C 1
ATOM 675 O O . ALA A 1 95 ? -1.423 -13.831 3.139 1.00 97.38 95 ALA A O 1
ATOM 676 N N . HIS A 1 96 ? -1.503 -11.592 3.378 1.00 97.56 96 HIS A N 1
ATOM 677 C CA . HIS A 1 96 ? -2.923 -11.525 3.746 1.00 97.56 96 HIS A CA 1
ATOM 678 C C . HIS A 1 96 ? -3.844 -11.998 2.617 1.00 97.56 96 HIS A C 1
ATOM 680 O O . HIS A 1 96 ? -4.749 -12.794 2.833 1.00 97.56 96 HIS A O 1
ATOM 686 N N . ALA A 1 97 ? -3.597 -11.538 1.390 1.00 95.50 97 ALA A N 1
ATOM 687 C CA . ALA A 1 97 ? -4.395 -11.898 0.220 1.00 95.50 97 ALA A CA 1
ATOM 688 C C . ALA A 1 97 ? -4.090 -13.306 -0.329 1.00 95.50 97 ALA A C 1
ATOM 690 O O . ALA A 1 97 ? -4.802 -13.777 -1.217 1.00 95.50 97 ALA A O 1
ATOM 691 N N . GLY A 1 98 ? -3.026 -13.963 0.145 1.00 96.25 98 GLY A N 1
ATOM 692 C CA . GLY A 1 98 ? -2.566 -15.249 -0.377 1.00 96.25 98 GLY A CA 1
ATOM 693 C C . GLY A 1 98 ? -2.084 -15.179 -1.831 1.00 96.25 98 GLY A C 1
ATOM 694 O O . GLY A 1 98 ? -2.333 -16.102 -2.606 1.00 96.25 98 GLY A O 1
ATOM 695 N N . VAL A 1 99 ? -1.429 -14.081 -2.225 1.00 95.44 99 VAL A N 1
ATOM 696 C CA . VAL A 1 99 ? -0.941 -13.850 -3.598 1.00 95.44 99 VAL A CA 1
ATOM 697 C C . VAL A 1 99 ? 0.569 -13.610 -3.636 1.00 95.44 99 VAL A C 1
ATOM 699 O O . VAL A 1 99 ? 1.165 -13.208 -2.644 1.00 95.44 99 VAL A O 1
ATOM 702 N N . SER A 1 100 ? 1.185 -13.816 -4.803 1.00 94.19 100 SER A N 1
ATOM 703 C CA . SER A 1 100 ? 2.540 -13.332 -5.107 1.00 94.19 100 SER A CA 1
ATOM 704 C C . SER A 1 100 ? 2.448 -12.006 -5.860 1.00 94.19 100 SER A C 1
ATOM 706 O O . SER A 1 100 ? 1.585 -11.873 -6.731 1.00 94.19 100 SER A O 1
ATOM 708 N N . LEU A 1 101 ? 3.319 -11.042 -5.536 1.00 93.25 101 LEU A N 1
ATOM 709 C CA . LEU A 1 101 ? 3.399 -9.754 -6.236 1.00 93.25 101 LEU A CA 1
ATOM 710 C C . LEU A 1 101 ? 4.351 -9.777 -7.439 1.00 93.25 101 LEU A C 1
ATOM 712 O O . LEU A 1 101 ? 4.120 -9.027 -8.378 1.00 93.25 101 LEU A O 1
ATOM 716 N N . ALA A 1 102 ? 5.344 -10.671 -7.467 1.00 90.88 102 ALA A N 1
ATOM 717 C CA . ALA A 1 102 ? 6.332 -10.737 -8.548 1.00 90.88 102 ALA A CA 1
ATOM 718 C C . ALA A 1 102 ? 5.714 -11.002 -9.931 1.00 90.88 102 ALA A C 1
ATOM 720 O O . ALA A 1 102 ? 6.061 -10.342 -10.905 1.00 90.88 102 ALA A O 1
ATOM 721 N N . ASP A 1 103 ? 4.733 -11.903 -10.002 1.00 83.88 103 ASP A N 1
ATOM 722 C CA . ASP A 1 103 ? 4.073 -12.295 -11.256 1.00 83.88 103 ASP A CA 1
ATOM 723 C C . ASP A 1 103 ? 2.715 -11.603 -11.456 1.00 83.88 103 ASP A C 1
ATOM 725 O O . ASP A 1 103 ? 1.880 -12.025 -12.267 1.00 83.88 103 ASP A O 1
ATOM 729 N N . ARG A 1 104 ? 2.418 -10.584 -10.644 1.00 85.25 104 ARG A N 1
ATOM 730 C CA . ARG A 1 104 ? 1.068 -10.038 -10.551 1.00 85.25 104 ARG A CA 1
ATOM 731 C C . ARG A 1 104 ? 0.818 -9.003 -11.641 1.00 85.25 104 ARG A 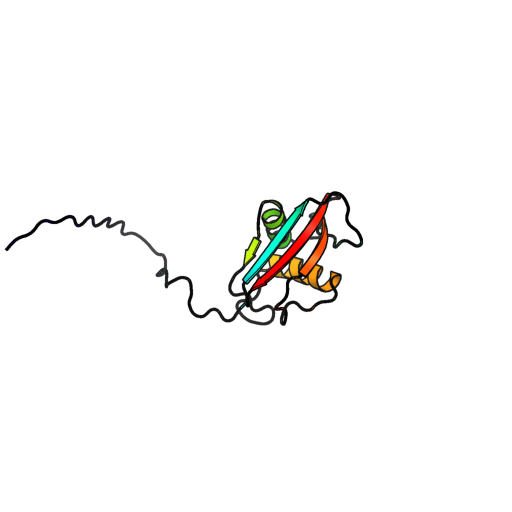C 1
ATOM 733 O O . ARG A 1 104 ? 1.517 -8.010 -11.751 1.00 85.25 104 ARG A O 1
ATOM 740 N N . THR A 1 105 ? -0.262 -9.198 -12.388 1.00 86.69 105 THR A N 1
ATOM 741 C CA . THR A 1 105 ? -0.758 -8.242 -13.400 1.00 86.69 105 THR A CA 1
ATOM 742 C C . THR A 1 105 ? -2.161 -7.722 -13.093 1.00 86.69 105 THR A C 1
ATOM 744 O O . THR A 1 105 ? -2.720 -6.935 -13.850 1.00 86.69 105 THR A O 1
ATOM 747 N N . ALA A 1 106 ? -2.753 -8.187 -11.992 1.00 92.19 106 ALA A N 1
ATOM 748 C CA . ALA A 1 106 ? -4.090 -7.815 -11.561 1.00 92.19 106 ALA A CA 1
ATOM 749 C C . ALA A 1 106 ? -4.040 -7.145 -10.193 1.00 92.19 106 ALA A C 1
ATOM 751 O O . ALA A 1 106 ? -3.288 -7.569 -9.311 1.00 92.19 106 ALA A O 1
ATOM 752 N N . ASP A 1 107 ? -4.912 -6.164 -9.998 1.00 95.88 107 ASP A N 1
ATOM 753 C CA . ASP A 1 107 ? -5.021 -5.448 -8.736 1.00 95.88 107 ASP A CA 1
ATOM 754 C C . ASP A 1 107 ? -5.227 -6.390 -7.543 1.00 95.88 107 ASP A C 1
ATOM 756 O O . ASP A 1 107 ? -5.817 -7.478 -7.641 1.00 95.88 107 ASP A O 1
ATOM 760 N N . VAL A 1 108 ? -4.755 -5.929 -6.391 1.00 96.75 108 VAL A N 1
ATOM 761 C CA . VAL A 1 108 ? -5.036 -6.523 -5.088 1.00 96.75 108 VAL A CA 1
ATOM 762 C C . VAL A 1 108 ? -5.886 -5.532 -4.310 1.00 96.75 108 VAL A C 1
ATOM 764 O O . VAL A 1 108 ? -5.506 -4.375 -4.137 1.00 96.75 108 VAL A O 1
ATOM 767 N N . ALA A 1 109 ? -7.055 -5.975 -3.861 1.00 97.12 109 ALA A N 1
ATOM 768 C CA . ALA A 1 109 ? -7.929 -5.199 -2.997 1.00 97.12 109 ALA A CA 1
ATOM 769 C C . ALA A 1 109 ? -8.174 -5.998 -1.720 1.00 97.12 109 ALA A C 1
ATOM 771 O O . ALA A 1 109 ? -8.650 -7.131 -1.789 1.00 97.12 109 ALA A O 1
ATOM 772 N N . VAL A 1 110 ? -7.828 -5.413 -0.578 1.00 97.81 110 VAL A N 1
ATOM 773 C CA . VAL A 1 110 ? -8.021 -6.017 0.743 1.00 97.81 110 VAL A CA 1
ATOM 774 C C . VAL A 1 110 ? -8.557 -4.977 1.710 1.00 97.81 110 VAL A C 1
ATOM 776 O O . VAL A 1 110 ? -8.406 -3.768 1.515 1.00 97.81 110 VAL A O 1
ATOM 779 N N . ASP A 1 111 ? -9.172 -5.462 2.772 1.00 98.44 111 ASP A N 1
ATOM 780 C CA . ASP A 1 111 ? -9.496 -4.634 3.918 1.00 98.44 111 ASP A CA 1
ATOM 781 C C . ASP A 1 111 ? -8.253 -4.433 4.779 1.00 98.44 111 ASP A C 1
ATOM 783 O O . ASP A 1 111 ? -7.443 -5.349 4.920 1.00 98.44 111 ASP A O 1
ATOM 787 N N . ALA A 1 112 ? -8.095 -3.240 5.347 1.00 98.25 112 ALA A N 1
ATOM 788 C CA . ALA A 1 112 ? -6.966 -2.885 6.193 1.00 98.25 112 ALA A CA 1
ATOM 789 C C . ALA A 1 112 ? -7.423 -2.112 7.434 1.00 98.25 112 ALA A C 1
ATOM 791 O O . ALA A 1 112 ? -8.414 -1.381 7.398 1.00 98.25 112 ALA A O 1
ATOM 792 N N . VAL A 1 113 ? -6.675 -2.249 8.524 1.00 98.25 113 VAL A N 1
ATOM 793 C CA . VAL A 1 113 ? -6.827 -1.436 9.735 1.00 98.25 113 VAL A CA 1
ATOM 794 C C . VAL A 1 113 ? -5.495 -0.768 10.046 1.00 98.25 113 VAL A C 1
ATOM 796 O O . VAL A 1 113 ? -4.454 -1.422 10.006 1.00 98.25 113 VAL A O 1
ATOM 799 N N . ARG A 1 114 ? -5.531 0.530 10.355 1.00 97.81 114 ARG A N 1
ATOM 800 C CA . ARG A 1 114 ? -4.389 1.282 10.886 1.00 97.81 114 ARG A CA 1
ATOM 801 C C . ARG A 1 114 ? -4.821 2.035 12.128 1.00 97.81 114 ARG A C 1
ATOM 803 O O . ARG A 1 114 ? -5.704 2.887 12.050 1.00 97.81 114 ARG A O 1
ATOM 810 N N . ASP A 1 115 ? -4.203 1.708 13.254 1.00 96.75 115 ASP A N 1
ATOM 811 C CA . ASP A 1 115 ? -4.405 2.356 14.549 1.00 96.75 115 ASP A CA 1
ATOM 812 C C . ASP A 1 115 ? -5.896 2.388 14.946 1.00 96.75 115 ASP A C 1
ATOM 814 O O . ASP A 1 115 ? -6.429 3.376 15.452 1.00 96.75 115 ASP A O 1
ATOM 818 N N . GLY A 1 116 ? -6.598 1.286 14.657 1.00 95.88 116 GLY A N 1
ATOM 819 C CA . GLY A 1 116 ? -8.034 1.120 14.903 1.00 95.88 116 GLY A CA 1
ATOM 820 C C . GLY A 1 116 ? -8.965 1.771 13.872 1.00 95.88 116 GLY A C 1
ATOM 821 O O . GLY A 1 116 ? -10.181 1.636 13.998 1.00 95.88 116 GLY A O 1
ATOM 822 N N . VAL A 1 117 ? -8.436 2.442 12.846 1.00 97.62 117 VAL A N 1
ATOM 823 C CA . VAL A 1 117 ? -9.223 3.035 11.755 1.00 97.62 117 VAL A CA 1
ATOM 824 C C . VAL A 1 117 ? -9.282 2.077 10.568 1.00 97.62 117 VAL A C 1
ATOM 826 O O . VAL A 1 117 ? -8.264 1.525 10.152 1.00 97.62 117 VAL A O 1
ATOM 829 N N . ALA A 1 118 ? -10.481 1.885 10.021 1.00 98.12 118 ALA A N 1
ATOM 830 C CA . ALA A 1 118 ? -10.745 0.971 8.919 1.00 98.12 118 ALA A CA 1
ATOM 831 C C . ALA A 1 118 ? -10.536 1.628 7.543 1.00 98.12 118 ALA A C 1
ATOM 833 O O . ALA A 1 118 ? -10.975 2.753 7.285 1.00 98.12 118 ALA A O 1
ATOM 834 N N . TYR A 1 119 ? -9.900 0.885 6.638 1.00 98.50 119 TYR A N 1
ATOM 835 C CA . TYR A 1 119 ? -9.606 1.300 5.271 1.00 98.50 119 TYR A CA 1
ATOM 836 C C . TYR A 1 119 ? -9.880 0.176 4.272 1.00 98.50 119 TYR A C 1
ATOM 838 O O . TYR A 1 119 ? -9.722 -1.009 4.563 1.00 98.50 119 TYR A O 1
ATOM 846 N N . ARG A 1 120 ? -10.200 0.564 3.037 1.00 98.19 120 ARG A N 1
ATOM 847 C CA . ARG A 1 120 ? -10.077 -0.292 1.861 1.00 98.19 120 ARG A CA 1
ATOM 848 C C . ARG A 1 120 ? -8.755 0.003 1.168 1.00 98.19 120 ARG A C 1
ATOM 850 O O . ARG A 1 120 ? -8.559 1.104 0.644 1.00 98.19 120 ARG A O 1
ATOM 857 N N . LEU A 1 121 ? -7.864 -0.981 1.160 1.00 98.38 121 LEU A N 1
ATOM 858 C CA . LEU A 1 121 ? -6.578 -0.915 0.485 1.00 98.38 121 LEU A CA 1
ATOM 859 C C . LEU A 1 121 ? -6.727 -1.426 -0.946 1.00 98.38 121 LEU A C 1
ATOM 861 O O . LEU A 1 121 ? -7.258 -2.513 -1.175 1.00 98.38 121 LEU A O 1
ATOM 865 N N . ARG A 1 122 ? -6.217 -0.661 -1.912 1.00 98.25 122 ARG A N 1
ATOM 866 C CA . ARG A 1 122 ? -6.077 -1.094 -3.303 1.00 98.25 122 ARG A CA 1
ATOM 867 C C . ARG A 1 122 ? -4.639 -0.900 -3.765 1.00 98.25 122 ARG A C 1
ATOM 869 O O . ARG A 1 122 ? -4.137 0.221 -3.766 1.00 98.25 122 ARG A O 1
ATOM 876 N N . LEU A 1 123 ? -4.019 -1.991 -4.198 1.00 98.00 123 LEU A N 1
ATOM 877 C CA . LEU A 1 123 ? -2.729 -2.025 -4.871 1.00 98.00 123 LEU A CA 1
ATOM 878 C C . LEU A 1 123 ? -2.970 -2.315 -6.356 1.00 98.00 123 LEU A C 1
ATOM 880 O O . LEU A 1 123 ? -3.368 -3.419 -6.722 1.00 98.00 123 LEU A O 1
ATOM 884 N N . THR A 1 124 ? -2.782 -1.304 -7.200 1.00 97.25 124 THR A N 1
ATOM 885 C CA . THR A 1 124 ? -2.880 -1.419 -8.665 1.00 97.25 124 THR A CA 1
ATOM 886 C C . THR A 1 124 ? -1.506 -1.745 -9.230 1.00 97.25 124 THR A C 1
ATOM 888 O O . THR A 1 124 ? -0.535 -1.093 -8.838 1.00 97.25 124 THR A O 1
ATOM 891 N N . VAL A 1 125 ? -1.431 -2.715 -10.142 1.00 94.12 125 VAL A N 1
ATOM 892 C CA . VAL A 1 125 ? -0.175 -3.147 -10.776 1.00 94.12 125 VAL A CA 1
ATOM 893 C C . VAL A 1 125 ? -0.273 -2.944 -12.284 1.00 94.12 125 VAL A C 1
ATOM 895 O O . VAL A 1 125 ? -1.107 -3.563 -12.941 1.00 94.12 125 VAL A O 1
ATOM 898 N N . GLU A 1 126 ? 0.566 -2.064 -12.826 1.00 90.69 126 GLU A N 1
ATOM 899 C CA . GLU A 1 126 ? 0.651 -1.773 -14.261 1.00 90.69 126 GLU A CA 1
ATOM 900 C C . GLU A 1 126 ? 1.993 -2.275 -14.821 1.00 90.69 126 GLU A C 1
ATOM 902 O O . GLU A 1 126 ? 3.012 -1.641 -14.541 1.00 90.69 126 GLU A O 1
ATOM 907 N N . PRO A 1 127 ? 2.022 -3.401 -15.552 1.00 82.25 127 PRO A N 1
ATOM 908 C CA . PRO A 1 127 ? 3.245 -3.952 -16.139 1.00 82.25 127 PRO A CA 1
ATOM 909 C C . PRO A 1 127 ? 3.774 -3.144 -17.332 1.00 82.25 127 PRO A C 1
ATOM 911 O O . PRO A 1 127 ? 2.975 -2.439 -17.995 1.00 82.25 127 PRO A O 1
#

Secondary structure (DSSP, 8-state):
----------------------SSS---SEEEEEEEEE-S--SSEEE--GGGS-HHHHHHHHHHHHS-EEEEEE-TTSSSPPPHHHHHHHHHHHHHHT--STT--S-EEEEEEETTEEEEEEEEEE-

Radius of gyration: 20.52 Å; chains: 1; bounding box: 43×55×62 Å

Foldseek 3Di:
DDDDDDDDDPDPDDDDDDDPDDPDDDQPFKKKKKAWAFDPDFDDAQEQEPVVADPLLVVQVVCRDVPIDMDGSDQCPDPPHDDPNCNVNVVSLCVSQVHDPNPDQAKRWHWHDYPNTTIIMIMHIGD